Protein AF-A0A4Y2LTD0-F1 (afdb_monomer_lite)

Foldseek 3Di:
DCPVVVVVVVVVVVCVVCVVVVVVVVVVVVVVVVVVVVVVVVCVVVVVVVVVVVVVVVCCCVPCVVVVCVVPVPPVVVVVVVVVVVVVVVVVVVVVVVPQDPVNVVVVVPVPDDDDDDPDDPDQPAEDEAEQDDDPCNVVSVVVVVVVVVVCVVPPVSHHHPDYDYDDDDDDD

Organism: Araneus ventricosus (NCBI:txid182803)

Sequence (173 aa):
MSYTLTGRLVAVGWVVSKRPTLERENISLRAKLDLNTDMSETIKELLPTLEEIKNSNSQTLKEQLPSIIKDAACPEIKSSLEIVNREIVAEVKKNRVEARSFAQVALQGKDKRQGSPTILTPKDPEGVLLIKPKNDALKDFETNRKIFLDILQVNSPGVRLRGVVKIFGGGGG

Structure (mmCIF, N/CA/C/O backbone):
data_AF-A0A4Y2LTD0-F1
#
_entry.id   AF-A0A4Y2LTD0-F1
#
loop_
_atom_site.group_PDB
_atom_site.id
_atom_site.type_symbol
_atom_site.label_atom_id
_atom_site.label_alt_id
_atom_site.label_comp_id
_atom_site.label_asym_id
_atom_site.label_entity_id
_atom_site.label_seq_id
_atom_site.pdbx_PDB_ins_code
_atom_site.Cartn_x
_atom_site.Cartn_y
_atom_site.Cartn_z
_atom_site.occupancy
_atom_site.B_iso_or_equiv
_atom_site.auth_seq_id
_atom_site.auth_comp_id
_atom_site.auth_asym_id
_atom_site.auth_atom_id
_atom_site.pdbx_PDB_model_num
ATOM 1 N N . MET A 1 1 ? 33.321 10.005 -75.367 1.00 55.78 1 MET A N 1
ATOM 2 C CA . MET A 1 1 ? 33.053 9.009 -74.300 1.00 55.78 1 MET A CA 1
ATOM 3 C C . MET A 1 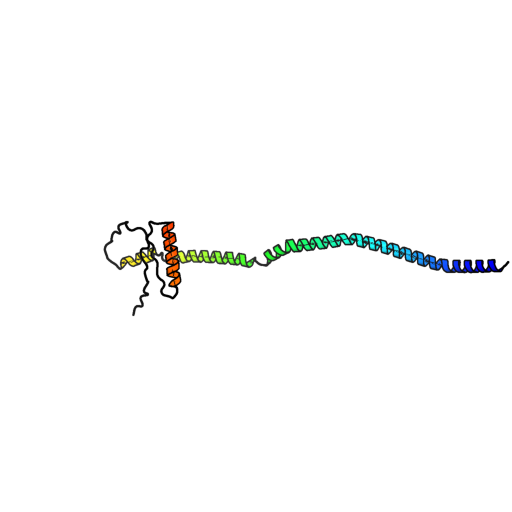1 ? 33.479 9.459 -72.887 1.00 55.78 1 MET A C 1
ATOM 5 O O . MET A 1 1 ? 33.362 8.664 -71.968 1.00 55.78 1 MET A O 1
ATOM 9 N N . SER A 1 2 ? 33.895 10.717 -72.657 1.00 58.66 2 SER A N 1
ATOM 10 C CA . SER A 1 2 ? 34.492 11.141 -71.369 1.00 58.66 2 SER A CA 1
ATOM 11 C C . SER A 1 2 ? 33.513 11.535 -70.252 1.00 58.66 2 SER A C 1
ATOM 13 O O . SER A 1 2 ? 33.878 11.475 -69.083 1.00 58.66 2 SER A O 1
ATOM 15 N N . TYR A 1 3 ? 32.269 11.910 -70.565 1.00 57.50 3 TYR A N 1
ATOM 16 C CA . TYR A 1 3 ? 31.336 12.473 -69.572 1.00 57.50 3 TYR A CA 1
ATOM 17 C C . TYR A 1 3 ? 30.887 11.477 -68.487 1.00 57.50 3 TYR A C 1
ATOM 19 O O . TYR A 1 3 ? 30.628 11.869 -67.350 1.00 57.50 3 TYR A O 1
ATOM 27 N N . THR A 1 4 ? 30.841 10.179 -68.798 1.00 67.81 4 THR A N 1
ATOM 28 C CA . THR A 1 4 ? 30.453 9.129 -67.841 1.00 67.81 4 THR A CA 1
ATOM 29 C C . THR A 1 4 ? 31.553 8.812 -66.828 1.00 67.81 4 THR A C 1
ATOM 31 O O . THR A 1 4 ? 31.252 8.423 -65.699 1.00 67.81 4 THR A O 1
ATOM 34 N N . LEU A 1 5 ? 32.822 9.008 -67.198 1.00 69.25 5 LEU A N 1
ATOM 35 C CA . LEU A 1 5 ? 33.962 8.780 -66.312 1.00 69.25 5 LEU A CA 1
ATOM 36 C C . LEU A 1 5 ? 34.074 9.899 -65.268 1.00 69.25 5 LEU A C 1
ATOM 38 O O . LEU A 1 5 ? 34.230 9.618 -64.081 1.00 69.25 5 LEU A O 1
ATOM 42 N N . THR A 1 6 ? 33.896 11.155 -65.690 1.00 76.94 6 THR A N 1
ATOM 43 C CA . THR A 1 6 ? 33.931 12.323 -64.798 1.00 76.94 6 THR A CA 1
ATOM 44 C C . THR A 1 6 ? 32.805 12.279 -63.766 1.00 76.94 6 THR A C 1
ATOM 46 O O . THR A 1 6 ? 33.055 12.476 -62.579 1.00 76.94 6 THR A O 1
ATOM 49 N N . GLY A 1 7 ? 31.578 11.936 -64.180 1.00 81.62 7 GLY A N 1
ATOM 50 C CA . GLY A 1 7 ? 30.447 11.804 -63.254 1.00 81.62 7 GLY A CA 1
ATOM 51 C C . GLY A 1 7 ? 30.654 10.711 -62.197 1.00 81.62 7 GLY A C 1
ATOM 52 O O . GLY A 1 7 ? 30.357 10.920 -61.021 1.00 81.62 7 GLY A O 1
ATOM 53 N N . ARG A 1 8 ? 31.236 9.566 -62.584 1.00 82.69 8 ARG A N 1
ATOM 54 C CA . ARG A 1 8 ? 31.578 8.484 -61.645 1.00 82.69 8 ARG A CA 1
ATOM 55 C C . ARG A 1 8 ? 32.655 8.905 -60.648 1.00 82.69 8 ARG A C 1
ATOM 57 O O . ARG A 1 8 ? 32.520 8.602 -59.467 1.00 82.69 8 ARG A O 1
ATOM 64 N N . LEU A 1 9 ? 33.683 9.629 -61.092 1.00 84.38 9 LEU A N 1
ATOM 65 C CA . LEU A 1 9 ? 34.747 10.112 -60.207 1.00 84.38 9 LEU A CA 1
ATOM 66 C C . LEU A 1 9 ? 34.215 11.095 -59.151 1.00 84.38 9 LEU A C 1
ATOM 68 O O . LEU A 1 9 ? 34.570 10.991 -57.979 1.00 84.38 9 LEU A O 1
ATOM 72 N N . VAL A 1 10 ? 33.321 12.007 -59.552 1.00 89.25 10 VAL A N 1
ATOM 73 C CA . VAL A 1 10 ? 32.684 12.978 -58.645 1.00 89.25 10 VAL A CA 1
ATOM 74 C C . VAL A 1 10 ? 31.806 12.274 -57.608 1.00 89.25 10 VAL A C 1
ATOM 76 O O . VAL A 1 10 ? 31.895 12.582 -56.420 1.00 89.25 10 VAL A O 1
ATOM 79 N N . ALA A 1 11 ? 31.008 11.285 -58.023 1.00 87.44 11 ALA A N 1
ATOM 80 C CA . ALA A 1 11 ? 30.187 10.499 -57.104 1.00 87.44 11 ALA A CA 1
ATOM 81 C C . ALA A 1 11 ? 31.040 9.711 -56.094 1.00 87.44 11 ALA A C 1
ATOM 83 O O . ALA A 1 11 ? 30.742 9.712 -54.900 1.00 87.44 11 ALA A O 1
ATOM 84 N N . VAL A 1 12 ? 32.135 9.088 -56.546 1.00 91.12 12 VAL A N 1
ATOM 85 C CA . VAL A 1 12 ? 33.074 8.379 -55.662 1.00 91.12 12 VAL A CA 1
ATOM 86 C C . VAL A 1 12 ? 33.724 9.345 -54.671 1.00 91.12 12 VAL A C 1
ATOM 88 O O . VAL A 1 12 ? 33.751 9.051 -53.479 1.00 91.12 12 VAL A O 1
ATOM 91 N N . GLY A 1 13 ? 34.180 10.517 -55.123 1.00 91.06 13 GLY A N 1
ATOM 92 C CA . GLY A 1 13 ? 34.751 11.542 -54.244 1.00 91.06 13 GLY A CA 1
ATOM 93 C C . GLY A 1 13 ? 33.766 12.026 -53.176 1.00 91.06 13 GLY A C 1
ATOM 94 O O . GLY A 1 13 ? 34.125 12.136 -52.003 1.00 91.06 13 GLY A O 1
ATOM 95 N N . TRP A 1 14 ? 32.500 12.234 -53.550 1.00 92.38 14 TRP A N 1
ATOM 96 C CA . TRP A 1 14 ? 31.445 12.626 -52.614 1.00 92.38 14 TRP A CA 1
ATOM 97 C C . TRP A 1 14 ? 31.164 11.543 -51.560 1.00 92.38 14 TRP A C 1
ATOM 99 O O . TRP A 1 14 ? 31.098 11.840 -50.365 1.00 92.38 14 TRP A O 1
ATOM 109 N N . VAL A 1 15 ? 31.084 10.274 -51.975 1.00 92.81 15 VAL A N 1
ATOM 110 C CA . VAL A 1 15 ? 30.899 9.132 -51.063 1.00 92.81 15 VAL A CA 1
ATOM 111 C C . VAL A 1 15 ? 32.084 8.982 -50.108 1.00 92.81 15 VAL A C 1
ATOM 113 O O . VAL A 1 15 ? 31.886 8.792 -48.909 1.00 92.81 15 VAL A O 1
ATOM 116 N N . VAL A 1 16 ? 33.316 9.096 -50.611 1.00 93.31 16 VAL A N 1
ATOM 117 C CA . VAL A 1 16 ? 34.532 9.001 -49.787 1.00 93.31 16 VAL A CA 1
ATOM 118 C C . VAL A 1 16 ? 34.594 10.139 -48.766 1.00 93.31 16 VAL A C 1
ATOM 120 O O . VAL A 1 16 ? 34.946 9.895 -47.616 1.00 93.31 16 VAL A O 1
ATOM 123 N N . SER A 1 17 ? 34.178 11.353 -49.140 1.00 94.06 17 SER A N 1
ATOM 124 C CA . SER A 1 17 ? 34.129 12.504 -48.230 1.00 94.06 17 SER A CA 1
ATOM 125 C C . SER A 1 17 ? 33.089 12.344 -47.110 1.00 94.06 17 SER A C 1
ATOM 127 O O . SER A 1 17 ? 33.349 12.742 -45.975 1.00 94.06 17 SER A O 1
ATOM 129 N N . LYS A 1 18 ? 31.927 11.738 -47.394 1.00 95.81 18 LYS A N 1
ATOM 130 C CA . LYS A 1 18 ? 30.834 11.550 -46.418 1.00 95.81 18 LYS A CA 1
ATOM 131 C C . LYS A 1 18 ? 30.972 10.304 -45.540 1.00 95.81 18 LYS A C 1
ATOM 133 O O . LYS A 1 18 ? 30.377 10.255 -44.463 1.00 95.81 18 LYS A O 1
ATOM 138 N N . ARG A 1 19 ? 31.739 9.296 -45.963 1.00 95.62 19 ARG A N 1
ATOM 139 C CA . ARG A 1 19 ? 31.891 8.029 -45.225 1.00 95.62 19 ARG A CA 1
ATOM 140 C C . ARG A 1 19 ? 32.324 8.218 -43.756 1.00 95.62 19 ARG A C 1
ATOM 142 O O . ARG A 1 19 ? 31.647 7.653 -42.904 1.00 95.62 19 ARG A O 1
ATOM 149 N N . PRO A 1 20 ? 33.339 9.037 -43.412 1.00 94.75 20 PRO A N 1
ATOM 150 C CA . PRO A 1 20 ? 33.807 9.154 -42.027 1.00 94.75 20 PRO A CA 1
ATOM 151 C C . PRO A 1 20 ? 32.787 9.808 -41.089 1.00 94.75 20 PRO A C 1
ATOM 153 O O . PRO A 1 20 ? 32.698 9.450 -39.916 1.00 94.75 20 PRO A O 1
ATOM 156 N N . THR A 1 21 ? 32.002 10.769 -41.592 1.00 96.19 21 THR A N 1
ATOM 157 C CA . THR A 1 21 ? 30.936 11.397 -40.797 1.00 96.19 21 THR A CA 1
ATOM 158 C C . THR A 1 21 ? 29.820 10.402 -40.506 1.00 96.19 21 THR A C 1
ATOM 160 O O . THR A 1 21 ? 29.396 10.291 -39.361 1.00 96.19 21 THR A O 1
ATOM 163 N N . LEU A 1 22 ? 29.420 9.615 -41.510 1.00 95.75 22 LEU A N 1
ATOM 164 C CA . LEU A 1 22 ? 28.402 8.577 -41.344 1.00 95.75 22 LEU A CA 1
ATOM 165 C C . LEU A 1 22 ? 28.873 7.454 -40.413 1.00 95.75 22 LEU A C 1
ATOM 167 O O . LEU A 1 22 ? 28.093 6.939 -39.621 1.00 95.75 22 LEU A O 1
ATOM 171 N N . GLU A 1 23 ? 30.151 7.088 -40.475 1.00 95.81 23 GLU A N 1
ATOM 172 C CA . GLU A 1 23 ? 30.741 6.064 -39.612 1.00 95.81 23 GLU A CA 1
ATOM 173 C C . GLU A 1 23 ? 30.781 6.518 -38.145 1.00 95.81 23 GLU A C 1
ATOM 175 O O . GLU A 1 23 ? 30.391 5.769 -37.249 1.00 95.81 23 GLU A O 1
ATOM 180 N N . ARG A 1 24 ? 31.134 7.787 -37.896 1.00 96.75 24 ARG A N 1
ATOM 181 C CA . ARG A 1 24 ? 31.076 8.390 -36.556 1.00 96.75 24 ARG A CA 1
ATOM 182 C C . ARG A 1 24 ? 29.649 8.444 -36.009 1.00 96.75 24 ARG A C 1
ATOM 184 O O . ARG A 1 24 ? 29.428 8.107 -34.846 1.00 96.75 24 ARG A O 1
ATOM 191 N N . GLU A 1 25 ? 28.686 8.858 -36.830 1.00 96.94 25 GLU A N 1
ATOM 192 C CA . GLU A 1 25 ? 27.269 8.858 -36.453 1.00 96.94 25 GLU A CA 1
ATOM 193 C C . GLU A 1 25 ? 26.773 7.439 -36.158 1.00 96.94 25 GLU A C 1
ATOM 195 O O . GLU A 1 25 ? 26.088 7.231 -35.160 1.00 96.94 25 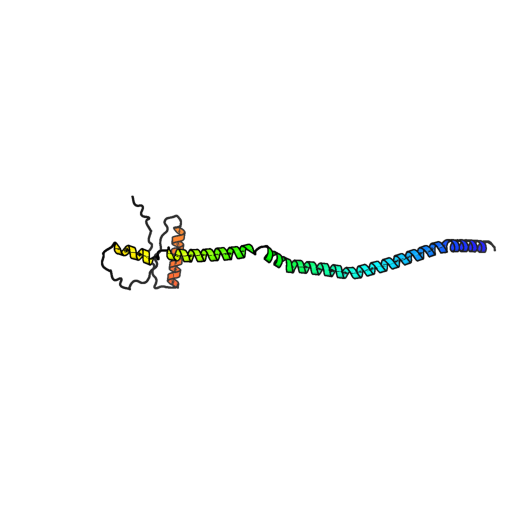GLU A O 1
ATOM 200 N N . ASN A 1 26 ? 27.179 6.442 -36.952 1.00 97.44 26 ASN A N 1
ATOM 201 C CA . ASN A 1 26 ? 26.813 5.046 -36.724 1.00 97.44 26 ASN A CA 1
ATOM 202 C C . ASN A 1 26 ? 27.333 4.528 -35.375 1.00 97.44 26 ASN A C 1
ATOM 204 O O . ASN A 1 26 ? 26.570 3.924 -34.625 1.00 97.44 26 ASN A O 1
ATOM 208 N N . ILE A 1 27 ? 28.595 4.811 -35.036 1.00 97.81 27 ILE A N 1
ATOM 209 C CA . ILE A 1 27 ? 29.181 4.451 -33.735 1.00 97.81 27 ILE A CA 1
ATOM 210 C C . ILE A 1 27 ? 28.409 5.123 -32.592 1.00 97.81 27 ILE A C 1
ATOM 212 O O . ILE A 1 27 ? 28.053 4.465 -31.617 1.00 97.81 27 ILE A O 1
ATOM 216 N N . SER A 1 28 ? 28.094 6.416 -32.725 1.00 97.88 28 SER A N 1
ATOM 217 C CA . SER A 1 28 ? 27.317 7.143 -31.714 1.00 97.88 28 SER A CA 1
ATOM 218 C C . SER A 1 28 ? 25.915 6.558 -31.529 1.00 97.88 28 SER A C 1
ATOM 220 O O . SER A 1 28 ? 25.447 6.428 -30.399 1.00 97.88 28 SER A O 1
ATOM 222 N N . LEU A 1 29 ? 25.248 6.181 -32.622 1.00 98.31 29 LEU A N 1
ATOM 223 C CA . LEU A 1 29 ? 23.922 5.570 -32.575 1.00 98.31 29 LEU A CA 1
ATOM 224 C C . LEU A 1 29 ? 23.948 4.187 -31.925 1.00 98.31 29 LEU A C 1
ATOM 226 O O . LEU A 1 29 ? 23.053 3.891 -31.140 1.00 98.31 29 LEU A O 1
ATOM 230 N N . ARG A 1 30 ? 24.975 3.371 -32.189 1.00 97.81 30 ARG A N 1
ATOM 231 C CA . ARG A 1 30 ? 25.149 2.071 -31.521 1.00 97.81 30 ARG A CA 1
ATOM 232 C C . ARG A 1 30 ? 25.321 2.234 -30.015 1.00 97.81 30 ARG A C 1
ATOM 234 O O . ARG A 1 30 ? 24.564 1.636 -29.269 1.00 97.81 30 ARG A O 1
ATOM 241 N N . ALA A 1 31 ? 26.194 3.143 -29.580 1.00 98.12 31 ALA A N 1
ATOM 242 C CA . ALA A 1 31 ? 26.384 3.413 -28.153 1.00 98.12 31 ALA A CA 1
ATOM 243 C C . ALA A 1 31 ? 25.087 3.880 -27.460 1.00 98.12 31 ALA A C 1
ATOM 245 O O . ALA A 1 31 ? 24.808 3.503 -26.326 1.00 98.12 31 ALA A O 1
ATOM 246 N N . LYS A 1 32 ? 24.258 4.682 -28.145 1.00 97.62 32 LYS A N 1
ATOM 247 C CA . LYS A 1 32 ? 22.934 5.073 -27.630 1.00 97.62 32 LYS A CA 1
ATOM 248 C C . LYS A 1 32 ? 21.957 3.898 -27.552 1.00 97.62 32 LYS A C 1
ATOM 250 O O . LYS A 1 32 ? 21.110 3.884 -26.664 1.00 97.62 32 LYS A O 1
ATOM 255 N N . LEU A 1 33 ? 22.039 2.957 -28.491 1.00 98.12 33 LEU A N 1
ATOM 256 C CA . LEU A 1 33 ? 21.199 1.763 -28.514 1.00 98.12 33 LEU A CA 1
ATOM 257 C C . LEU A 1 33 ? 21.569 0.802 -27.377 1.00 98.12 33 LEU A C 1
ATOM 259 O O . LEU A 1 33 ? 20.672 0.289 -26.710 1.00 98.12 33 LEU A O 1
ATOM 263 N N . ASP A 1 34 ? 22.866 0.632 -27.119 1.00 97.69 34 ASP A N 1
ATOM 264 C CA . ASP A 1 34 ? 23.380 -0.171 -26.005 1.00 97.69 34 ASP A CA 1
ATOM 265 C C . ASP A 1 34 ? 22.891 0.409 -24.668 1.00 97.69 34 ASP A C 1
ATOM 267 O O . ASP A 1 34 ? 22.219 -0.283 -23.911 1.00 97.69 34 ASP A O 1
ATOM 271 N N . LEU A 1 35 ? 23.050 1.723 -24.450 1.00 97.50 35 LEU A N 1
ATOM 272 C CA . LEU A 1 35 ? 22.522 2.392 -23.251 1.00 97.50 35 LEU A CA 1
ATOM 273 C C . LEU A 1 35 ? 21.004 2.233 -23.079 1.00 97.50 35 LEU A C 1
ATOM 275 O O . LEU A 1 35 ? 20.518 2.087 -21.962 1.00 97.50 35 LEU A O 1
ATOM 279 N N . ASN A 1 36 ? 20.230 2.281 -24.166 1.00 97.75 36 ASN A N 1
ATOM 280 C CA . ASN A 1 36 ? 18.780 2.077 -24.096 1.00 97.75 36 ASN A CA 1
ATOM 281 C C . ASN A 1 36 ? 18.432 0.627 -23.713 1.00 97.75 36 ASN A C 1
ATOM 283 O O . ASN A 1 36 ? 17.476 0.381 -22.975 1.00 97.75 36 ASN A O 1
ATOM 287 N N . THR A 1 37 ? 19.234 -0.328 -24.181 1.00 97.62 37 THR A N 1
ATOM 288 C CA . THR A 1 37 ? 19.110 -1.736 -23.798 1.00 97.62 37 THR A CA 1
ATOM 289 C C . THR A 1 37 ? 19.387 -1.897 -22.304 1.00 97.62 37 THR A C 1
ATOM 291 O O . THR A 1 37 ? 18.514 -2.397 -21.598 1.00 97.62 37 THR A O 1
ATOM 294 N N . ASP A 1 38 ? 20.492 -1.340 -21.802 1.00 97.56 38 ASP A N 1
ATOM 295 C CA . ASP A 1 38 ? 20.847 -1.362 -20.375 1.00 97.56 38 ASP A CA 1
ATOM 296 C C . ASP A 1 38 ? 19.769 -0.694 -19.500 1.00 97.56 38 ASP A C 1
ATOM 298 O O . ASP A 1 38 ? 19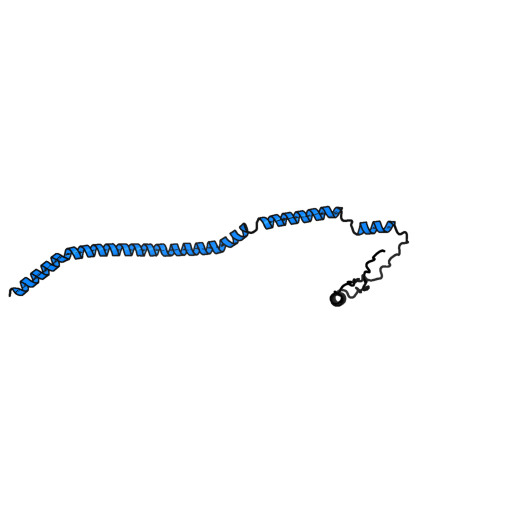.369 -1.211 -18.453 1.00 97.56 38 ASP A O 1
ATOM 302 N N . MET A 1 39 ? 19.235 0.453 -19.940 1.00 97.38 39 MET A N 1
ATOM 303 C CA . MET A 1 39 ? 18.127 1.130 -19.257 1.00 97.38 39 MET A CA 1
ATOM 304 C C . MET A 1 39 ? 16.867 0.263 -19.228 1.00 97.38 39 MET A C 1
ATOM 306 O O . MET A 1 39 ? 16.183 0.197 -18.208 1.00 97.38 39 MET A O 1
ATOM 310 N N . SER A 1 40 ? 16.550 -0.403 -20.338 1.00 98.00 40 SER A N 1
ATOM 311 C CA . SER A 1 40 ? 15.395 -1.296 -20.431 1.00 98.00 40 SER A CA 1
ATOM 312 C C . SER A 1 40 ? 15.547 -2.517 -19.522 1.00 98.00 40 SER A C 1
ATOM 314 O O . SER A 1 40 ? 14.564 -2.953 -18.925 1.00 98.00 40 SER A O 1
ATOM 316 N N . GLU A 1 41 ? 16.757 -3.058 -19.387 1.00 97.69 41 GLU A N 1
ATOM 317 C CA . GLU A 1 41 ? 17.070 -4.137 -18.444 1.00 97.69 41 GLU A CA 1
ATOM 318 C C . GLU A 1 41 ? 16.937 -3.666 -16.995 1.00 97.69 41 GLU A C 1
ATOM 320 O O . GLU A 1 41 ? 16.201 -4.277 -16.222 1.00 97.69 41 GLU A O 1
ATOM 325 N N . THR A 1 42 ? 17.508 -2.507 -16.662 1.00 97.06 42 THR A N 1
ATOM 326 C CA . THR A 1 42 ? 17.381 -1.899 -15.327 1.00 97.06 42 THR A CA 1
ATOM 327 C C . THR A 1 42 ? 15.910 -1.687 -14.948 1.00 97.06 42 THR A C 1
ATOM 329 O O . THR A 1 42 ? 15.492 -1.990 -13.833 1.00 97.06 42 THR A O 1
ATOM 332 N N . ILE A 1 43 ? 15.078 -1.205 -15.879 1.00 96.81 43 ILE A N 1
ATOM 333 C CA . ILE A 1 43 ? 13.636 -1.033 -15.642 1.00 96.81 43 ILE A CA 1
ATOM 334 C C . ILE A 1 43 ? 12.953 -2.381 -15.380 1.00 96.81 43 ILE A C 1
ATOM 336 O O . ILE A 1 43 ? 12.113 -2.472 -14.483 1.00 96.81 43 ILE A O 1
ATOM 340 N N . LYS A 1 44 ? 13.304 -3.431 -16.132 1.00 96.06 44 LYS A N 1
ATOM 341 C CA . LYS A 1 44 ? 12.758 -4.779 -15.913 1.00 96.06 44 LYS A CA 1
ATOM 342 C C . LYS A 1 44 ? 13.122 -5.331 -14.537 1.00 96.06 44 LYS A C 1
ATOM 344 O O . LYS A 1 44 ? 12.297 -6.023 -13.952 1.00 96.06 44 LYS A O 1
ATOM 349 N N . GLU A 1 45 ? 14.302 -5.011 -14.016 1.00 95.50 45 GLU A N 1
ATOM 350 C CA . GLU A 1 45 ? 14.728 -5.417 -12.671 1.00 95.50 45 GLU A CA 1
ATOM 351 C C . GLU A 1 45 ? 14.058 -4.598 -11.556 1.00 95.50 45 GLU A C 1
ATOM 353 O O . GLU A 1 45 ? 13.719 -5.137 -10.502 1.00 95.50 45 GLU A O 1
ATOM 358 N N . LEU A 1 46 ? 13.819 -3.302 -11.779 1.00 96.81 46 LEU A N 1
ATOM 359 C CA . LEU A 1 46 ? 13.196 -2.420 -10.785 1.00 96.81 46 LEU A CA 1
ATOM 360 C C . LEU A 1 46 ? 11.673 -2.588 -10.677 1.00 96.81 46 LEU A C 1
ATOM 362 O O . LEU A 1 46 ? 11.095 -2.302 -9.630 1.00 96.81 46 LEU A O 1
ATOM 366 N N . LEU A 1 47 ? 10.999 -3.044 -11.734 1.00 96.19 47 LEU A N 1
ATOM 367 C CA . LEU A 1 47 ? 9.543 -3.227 -11.716 1.00 96.19 47 LEU A CA 1
ATOM 368 C C . LEU A 1 47 ? 9.071 -4.216 -10.626 1.00 96.19 47 LEU A C 1
ATOM 370 O O . LEU A 1 47 ? 8.200 -3.837 -9.839 1.00 96.19 47 LEU A O 1
ATOM 374 N N . PRO A 1 48 ? 9.648 -5.430 -10.506 1.00 95.38 48 PRO A N 1
ATOM 375 C CA . PRO A 1 48 ? 9.296 -6.367 -9.441 1.00 95.38 48 PRO A CA 1
ATOM 376 C C . PRO A 1 48 ? 9.538 -5.811 -8.035 1.00 95.38 48 PRO A C 1
ATOM 378 O O . PRO A 1 48 ? 8.700 -5.997 -7.156 1.00 95.38 48 PRO A O 1
ATOM 381 N N . THR A 1 49 ? 10.648 -5.095 -7.816 1.00 95.12 49 THR A N 1
ATOM 382 C CA . THR A 1 49 ? 10.985 -4.554 -6.487 1.00 95.12 49 THR A CA 1
ATOM 383 C C . THR A 1 49 ? 10.009 -3.459 -6.061 1.00 95.12 49 THR A C 1
ATOM 385 O O . THR A 1 49 ? 9.606 -3.399 -4.899 1.00 95.12 49 THR A O 1
ATOM 388 N N . LEU A 1 50 ? 9.548 -2.629 -7.002 1.00 94.62 50 LEU A N 1
ATOM 389 C CA . LEU A 1 50 ? 8.503 -1.640 -6.744 1.00 94.62 50 LEU A CA 1
ATOM 390 C C . LEU A 1 50 ? 7.178 -2.303 -6.340 1.00 94.62 50 LEU A C 1
ATOM 392 O O . LEU A 1 50 ? 6.492 -1.826 -5.431 1.00 94.62 50 LEU A O 1
ATOM 396 N N . GLU A 1 51 ? 6.814 -3.397 -7.007 1.00 93.31 51 GLU A N 1
ATOM 397 C CA . GLU A 1 51 ? 5.592 -4.144 -6.713 1.00 93.31 51 GLU A CA 1
ATOM 398 C C . GLU A 1 51 ? 5.667 -4.856 -5.356 1.00 93.31 51 GLU A C 1
ATOM 400 O O . GLU A 1 51 ? 4.712 -4.805 -4.577 1.00 93.31 51 GLU A O 1
ATOM 405 N N . GLU A 1 52 ? 6.826 -5.418 -5.014 1.00 94.06 52 GLU A N 1
ATOM 406 C CA . GLU A 1 52 ? 7.095 -6.002 -3.702 1.00 94.06 52 GLU A CA 1
ATOM 407 C C . GLU A 1 52 ? 6.987 -4.962 -2.577 1.00 94.06 52 GLU A C 1
ATOM 409 O O . GLU A 1 52 ? 6.257 -5.180 -1.608 1.00 94.06 52 GLU A O 1
ATOM 414 N N . ILE A 1 53 ? 7.624 -3.792 -2.722 1.00 93.06 53 ILE A N 1
ATOM 415 C CA . ILE A 1 53 ? 7.545 -2.701 -1.735 1.00 93.06 53 ILE A CA 1
ATOM 416 C C . ILE A 1 53 ? 6.098 -2.231 -1.560 1.00 93.06 53 ILE A C 1
ATOM 418 O O . ILE A 1 53 ? 5.630 -2.044 -0.434 1.00 93.06 53 ILE A O 1
ATOM 422 N N . LYS A 1 54 ? 5.364 -2.050 -2.663 1.00 92.44 54 LYS A N 1
ATOM 423 C CA . LYS A 1 54 ? 3.951 -1.652 -2.630 1.00 92.44 54 LYS A CA 1
ATOM 424 C C . LYS A 1 54 ? 3.107 -2.669 -1.860 1.00 92.44 54 LYS A C 1
ATOM 426 O O . LYS A 1 54 ? 2.318 -2.275 -0.998 1.00 92.44 54 LYS A O 1
ATOM 431 N N . ASN A 1 55 ? 3.278 -3.956 -2.153 1.00 90.94 55 ASN A N 1
ATOM 432 C CA . ASN A 1 55 ? 2.520 -5.027 -1.514 1.00 90.94 55 ASN A CA 1
ATOM 433 C C . ASN A 1 55 ? 2.876 -5.141 -0.027 1.00 90.94 55 ASN A C 1
ATOM 435 O O . ASN A 1 55 ? 1.971 -5.102 0.807 1.00 90.94 55 ASN A O 1
ATOM 439 N N . SER A 1 56 ? 4.169 -5.146 0.305 1.00 89.06 56 SER A N 1
ATOM 440 C CA . SER A 1 56 ? 4.678 -5.179 1.681 1.00 89.06 56 SER A CA 1
ATOM 441 C C . SER A 1 56 ? 4.167 -4.005 2.521 1.00 89.06 56 SER A C 1
ATOM 443 O O . SER A 1 56 ? 3.636 -4.208 3.616 1.00 89.06 56 SER A O 1
ATOM 445 N N . ASN A 1 57 ? 4.208 -2.778 1.990 1.00 87.44 57 ASN A N 1
ATOM 446 C CA . ASN A 1 57 ? 3.672 -1.602 2.678 1.00 87.44 57 ASN A CA 1
ATOM 447 C C . ASN A 1 57 ? 2.158 -1.704 2.880 1.00 87.44 57 ASN A C 1
ATOM 449 O O . ASN A 1 57 ? 1.660 -1.419 3.968 1.00 87.44 57 ASN A O 1
ATOM 453 N N . SER A 1 58 ? 1.411 -2.126 1.855 1.00 86.81 58 SER A N 1
ATOM 454 C CA . SER A 1 58 ? -0.046 -2.263 1.957 1.00 86.81 58 SER A CA 1
ATOM 455 C C . SER A 1 58 ? -0.462 -3.320 2.985 1.00 86.81 58 SER A C 1
ATOM 457 O O . SER A 1 58 ? -1.437 -3.119 3.712 1.00 86.81 58 SER A O 1
ATOM 459 N N . GLN A 1 59 ? 0.299 -4.412 3.078 1.00 85.38 59 GLN A N 1
ATOM 460 C CA . GLN A 1 59 ? 0.078 -5.490 4.028 1.00 85.38 59 GLN A CA 1
ATOM 461 C C . GLN A 1 59 ? 0.450 -5.052 5.445 1.00 85.38 59 GLN A C 1
ATOM 463 O O . GLN A 1 59 ? -0.381 -5.133 6.343 1.00 85.38 59 GLN A O 1
ATOM 468 N N . THR A 1 60 ? 1.642 -4.481 5.628 1.00 84.06 60 THR A N 1
ATOM 469 C CA . THR A 1 60 ? 2.115 -3.979 6.925 1.00 84.06 60 THR A CA 1
ATOM 470 C C . THR A 1 60 ? 1.173 -2.915 7.483 1.00 84.06 60 THR A C 1
ATOM 472 O O . THR A 1 60 ? 0.785 -2.981 8.646 1.00 84.06 60 THR A O 1
ATOM 475 N N . LEU A 1 61 ? 0.724 -1.965 6.656 1.00 83.12 61 LEU A N 1
ATOM 476 C CA . LEU A 1 61 ? -0.237 -0.945 7.081 1.00 83.12 61 LEU A CA 1
ATOM 477 C C . LEU A 1 61 ? -1.613 -1.538 7.407 1.00 83.12 61 LEU A C 1
ATOM 479 O O . LEU A 1 61 ? -2.255 -1.080 8.344 1.00 83.12 61 LEU A O 1
ATOM 483 N N . LYS A 1 62 ? -2.090 -2.554 6.679 1.00 85.00 62 LYS A N 1
ATOM 484 C CA . LYS A 1 62 ? -3.368 -3.206 7.009 1.00 85.00 62 LYS A CA 1
ATOM 485 C C . LYS A 1 62 ? -3.298 -4.037 8.285 1.00 85.00 62 LYS A C 1
ATOM 487 O O . LYS A 1 62 ? -4.258 -4.042 9.049 1.00 85.00 62 LYS A O 1
ATOM 492 N N . GLU A 1 63 ? -2.203 -4.755 8.494 1.00 85.69 63 GLU A N 1
ATOM 493 C CA . GLU A 1 63 ? -2.077 -5.725 9.580 1.00 85.69 63 GLU A CA 1
ATOM 494 C C . GLU A 1 63 ? -1.581 -5.081 10.878 1.00 85.69 63 GLU A C 1
ATOM 496 O O . GLU A 1 63 ? -2.124 -5.354 11.948 1.00 85.69 63 GLU A O 1
ATOM 501 N N . GLN A 1 64 ? -0.584 -4.195 10.806 1.00 85.50 64 GLN A N 1
ATOM 502 C CA . GLN A 1 64 ? 0.053 -3.640 12.003 1.00 85.50 64 GLN A CA 1
ATOM 503 C C . GLN A 1 64 ? -0.630 -2.384 12.534 1.00 85.50 64 GLN A C 1
ATOM 505 O O . GLN A 1 64 ? -0.664 -2.177 13.746 1.00 85.50 64 GLN A O 1
ATOM 510 N N . LEU A 1 65 ? -1.215 -1.555 11.668 1.00 85.12 65 LEU A N 1
ATOM 511 C CA . LEU A 1 65 ? -1.832 -0.296 12.090 1.00 85.12 65 LEU A CA 1
ATOM 512 C C . LEU A 1 65 ? -2.990 -0.500 13.093 1.00 85.12 65 LEU A C 1
ATOM 514 O O . LEU A 1 65 ? -3.023 0.229 14.084 1.00 85.12 65 LEU A O 1
ATOM 518 N N . PRO A 1 66 ? -3.873 -1.515 12.953 1.00 86.12 66 PRO A N 1
ATOM 519 C CA . PRO A 1 66 ? -4.865 -1.832 13.983 1.00 86.12 66 PRO A CA 1
ATOM 520 C C . PRO A 1 66 ? -4.247 -2.222 15.333 1.00 86.12 66 PRO A C 1
ATOM 522 O O . PRO A 1 66 ? -4.776 -1.836 16.375 1.00 86.12 66 PRO A O 1
ATOM 525 N N . SER A 1 67 ? -3.129 -2.959 15.329 1.00 82.62 67 SER A N 1
ATOM 526 C CA . SER A 1 67 ? -2.408 -3.323 16.558 1.00 82.62 67 SER A CA 1
ATOM 527 C C . SER A 1 67 ? -1.814 -2.090 17.228 1.00 82.62 67 SER A C 1
ATOM 529 O O . SER A 1 67 ? -2.032 -1.879 18.413 1.00 82.62 67 SER A O 1
ATOM 531 N N . ILE A 1 68 ? -1.143 -1.228 16.459 1.00 82.69 68 ILE A N 1
ATOM 532 C CA . ILE A 1 68 ? -0.547 0.013 16.968 1.00 82.69 68 ILE A CA 1
ATOM 533 C C . ILE A 1 68 ? -1.626 0.931 17.549 1.00 82.69 68 ILE A C 1
ATOM 535 O O . ILE A 1 68 ? -1.442 1.477 18.632 1.00 82.69 68 ILE A O 1
ATOM 539 N N . ILE A 1 69 ? -2.773 1.077 16.874 1.00 80.38 69 ILE A N 1
ATOM 540 C CA . ILE A 1 69 ? -3.907 1.851 17.401 1.00 80.38 69 ILE A CA 1
ATOM 541 C C . ILE A 1 69 ? -4.403 1.244 18.715 1.00 80.38 69 ILE A C 1
ATOM 543 O O . ILE A 1 69 ? -4.642 1.979 19.668 1.00 80.38 69 ILE A O 1
ATOM 547 N N . LYS A 1 70 ? -4.546 -0.083 18.792 1.00 79.00 70 LYS A N 1
ATOM 548 C CA . LYS A 1 70 ? -4.971 -0.770 20.017 1.00 79.00 70 LYS A CA 1
ATOM 549 C C . LYS A 1 70 ? -3.996 -0.533 21.174 1.00 79.00 70 LYS A C 1
ATOM 551 O O . LYS A 1 70 ? -4.443 -0.280 22.292 1.00 79.00 70 LYS A O 1
ATOM 556 N N . ASP A 1 71 ? -2.697 -0.586 20.898 1.00 79.12 71 ASP A N 1
ATOM 557 C CA . ASP A 1 71 ? -1.645 -0.408 21.899 1.00 79.12 71 ASP A CA 1
ATOM 558 C C . ASP A 1 71 ? -1.506 1.061 22.332 1.00 79.12 71 ASP A C 1
ATOM 560 O O . ASP A 1 71 ? -1.283 1.338 23.509 1.00 79.12 71 ASP A O 1
ATOM 564 N N . ALA A 1 72 ? -1.702 2.010 21.412 1.00 76.62 72 ALA A N 1
ATOM 565 C CA . ALA A 1 72 ? -1.589 3.442 21.685 1.00 76.62 72 ALA A CA 1
ATOM 566 C C . ALA A 1 72 ? -2.854 4.054 22.312 1.00 76.62 72 ALA A C 1
ATOM 568 O O . ALA A 1 72 ? -2.752 4.982 23.109 1.00 76.62 72 ALA A O 1
ATOM 569 N N . ALA A 1 73 ? -4.052 3.572 21.965 1.00 70.38 73 ALA A N 1
ATOM 570 C CA . ALA A 1 73 ? -5.296 4.264 22.306 1.00 70.38 73 ALA A CA 1
ATOM 571 C C . ALA A 1 73 ? -5.867 3.934 23.696 1.00 70.38 73 ALA A C 1
ATOM 573 O O . ALA A 1 73 ? -6.794 4.618 24.127 1.00 70.38 73 ALA A O 1
ATOM 574 N N . CYS A 1 74 ? -5.403 2.890 24.394 1.00 67.25 74 CYS A N 1
ATOM 575 C CA . CYS A 1 74 ? -6.114 2.390 25.584 1.00 67.25 74 CYS A CA 1
ATOM 576 C C . CYS A 1 74 ? -5.297 1.805 26.767 1.00 67.25 74 CYS A C 1
ATOM 578 O O . CYS A 1 74 ? -5.915 1.122 27.593 1.00 67.25 74 CYS A O 1
ATOM 580 N N . PRO A 1 75 ? -3.981 2.036 26.958 1.00 66.75 75 PRO A N 1
ATOM 581 C CA . PRO A 1 75 ? -3.300 1.479 28.133 1.00 66.75 75 PRO A CA 1
ATOM 582 C C . PRO A 1 75 ? -3.820 2.088 29.451 1.00 66.75 75 PRO A C 1
ATOM 584 O O . PRO A 1 75 ? -4.035 1.375 30.433 1.00 66.75 75 PRO A O 1
ATOM 587 N N . GLU A 1 76 ? -4.109 3.390 29.455 1.00 70.75 76 GLU A N 1
ATOM 588 C CA . GLU A 1 76 ? -4.516 4.156 30.643 1.00 70.75 76 GLU A CA 1
ATOM 589 C C . GLU A 1 76 ? -5.967 3.904 31.064 1.00 70.75 76 GLU A C 1
ATOM 591 O O . GLU A 1 76 ? -6.281 3.904 32.253 1.00 70.75 76 GLU A O 1
ATOM 596 N N . ILE A 1 77 ? -6.864 3.639 30.109 1.00 79.00 77 ILE A N 1
ATOM 597 C CA . ILE A 1 77 ? -8.278 3.355 30.402 1.00 79.00 77 ILE A CA 1
ATOM 598 C C . ILE A 1 77 ? -8.397 2.019 31.137 1.00 79.00 77 ILE A C 1
ATOM 600 O O . ILE A 1 77 ? -9.143 1.910 32.111 1.00 79.00 77 ILE A O 1
ATOM 604 N N . LYS A 1 78 ? -7.629 1.007 30.709 1.00 80.19 78 LYS A N 1
ATOM 605 C CA . LYS A 1 78 ? -7.630 -0.308 31.354 1.00 80.19 78 LYS A CA 1
ATOM 606 C C . LYS A 1 78 ? -7.107 -0.223 32.789 1.00 80.19 78 LYS A C 1
ATOM 608 O O . LYS A 1 78 ? -7.764 -0.727 33.698 1.00 80.19 78 LYS A O 1
ATOM 613 N N . SER A 1 79 ? -5.965 0.435 33.002 1.00 84.38 79 SER A N 1
ATOM 614 C CA . SER A 1 79 ? -5.404 0.595 34.349 1.00 84.38 79 SER A CA 1
ATOM 615 C C . SER A 1 79 ? -6.320 1.428 35.253 1.00 84.38 79 SER A C 1
ATOM 617 O O . SER A 1 79 ? -6.573 1.035 36.391 1.00 84.38 79 SER A O 1
ATOM 619 N N . SER A 1 80 ? -6.901 2.513 34.733 1.00 86.69 80 SER A N 1
ATOM 620 C CA . SER A 1 80 ? -7.864 3.348 35.461 1.00 86.69 80 SER A CA 1
ATOM 621 C C . SER A 1 80 ? -9.106 2.557 35.871 1.00 86.69 80 SER A C 1
ATOM 623 O O . SER A 1 80 ? -9.549 2.660 37.013 1.00 86.69 80 SER A O 1
ATOM 625 N N . LEU A 1 81 ? -9.638 1.701 34.992 1.00 86.44 81 LEU A N 1
ATOM 626 C CA . LEU A 1 81 ? -10.787 0.849 35.306 1.00 86.44 81 LEU A CA 1
ATOM 627 C C . LEU A 1 81 ? -10.465 -0.169 36.412 1.00 86.44 81 LEU A C 1
ATOM 629 O O . LEU A 1 81 ? -11.278 -0.385 37.310 1.00 86.44 81 LEU A O 1
ATOM 633 N N . GLU A 1 82 ? -9.277 -0.779 36.384 1.00 88.56 82 GLU A N 1
ATOM 634 C CA . GLU A 1 82 ? -8.824 -1.710 37.427 1.00 88.56 82 GLU A CA 1
ATOM 635 C C . GLU A 1 82 ? -8.608 -1.023 38.787 1.00 88.56 82 GLU A C 1
ATOM 637 O O . GLU A 1 82 ? -8.814 -1.647 39.834 1.00 88.56 82 GLU A O 1
ATOM 642 N N . ILE A 1 83 ? -8.188 0.247 38.789 1.00 92.31 83 ILE A N 1
ATOM 643 C CA . ILE A 1 83 ? -8.063 1.069 40.002 1.00 92.31 83 ILE A CA 1
ATOM 644 C C . ILE A 1 83 ? -9.453 1.389 40.559 1.00 92.31 83 ILE A C 1
ATOM 646 O O . ILE A 1 83 ? -9.731 1.046 41.708 1.00 92.31 83 ILE A O 1
ATOM 650 N N . VAL A 1 84 ? -10.347 1.943 39.734 1.00 92.00 84 VAL A N 1
ATOM 651 C CA . VAL A 1 84 ? -11.720 2.296 40.135 1.00 92.00 84 VAL A CA 1
ATOM 652 C C . VAL A 1 84 ? -12.472 1.071 40.657 1.00 92.00 84 VAL A C 1
ATOM 654 O O . VAL A 1 84 ? -13.128 1.135 41.694 1.00 92.00 84 VAL A O 1
ATOM 657 N N . ASN A 1 85 ? -12.342 -0.082 39.996 1.00 93.25 85 ASN A N 1
ATOM 658 C CA . ASN A 1 85 ? -12.994 -1.311 40.443 1.00 93.25 85 ASN A CA 1
ATOM 659 C C . ASN A 1 85 ? -12.479 -1.772 41.821 1.00 93.25 85 ASN A C 1
ATOM 661 O O . ASN A 1 85 ? -13.264 -2.176 42.680 1.00 93.25 85 ASN A O 1
ATOM 665 N N . ARG A 1 86 ? -11.166 -1.670 42.077 1.00 93.25 86 ARG A N 1
ATOM 666 C CA . ARG A 1 86 ? -10.593 -1.964 43.403 1.00 93.25 86 ARG A CA 1
ATOM 667 C C . ARG A 1 86 ? -11.099 -1.006 44.475 1.00 93.25 86 ARG A C 1
ATOM 669 O O . ARG A 1 86 ? -11.405 -1.459 45.576 1.00 93.25 86 ARG A O 1
ATOM 676 N N . GLU A 1 87 ? -11.197 0.277 44.155 1.00 91.94 87 GLU A N 1
ATOM 677 C CA . GLU A 1 87 ? -11.671 1.311 45.073 1.00 91.94 87 GLU A CA 1
ATOM 678 C C . GLU A 1 87 ? -13.144 1.102 45.446 1.00 91.94 87 GLU A C 1
ATOM 680 O O . GLU A 1 87 ? -13.471 1.063 46.629 1.00 91.94 87 GLU A O 1
ATOM 685 N N . ILE A 1 88 ? -14.011 0.813 44.468 1.00 92.75 88 ILE A N 1
ATOM 686 C CA . ILE A 1 88 ? -15.417 0.447 44.712 1.00 92.75 88 ILE A CA 1
ATOM 687 C C . ILE A 1 88 ? -15.506 -0.769 45.640 1.00 92.75 88 ILE A C 1
ATOM 689 O O . ILE A 1 88 ? -16.260 -0.761 46.613 1.00 92.75 88 ILE A O 1
ATOM 693 N N . VAL A 1 89 ? -14.730 -1.823 45.373 1.00 91.50 89 VAL A N 1
ATOM 694 C CA . VAL A 1 89 ? -14.730 -3.031 46.212 1.00 91.50 89 VAL A CA 1
ATOM 695 C C . VAL A 1 89 ? -14.246 -2.728 47.633 1.00 91.50 89 VAL A C 1
ATOM 697 O O . VAL A 1 89 ? -14.793 -3.280 48.592 1.00 91.50 89 VAL A O 1
ATOM 700 N N . ALA A 1 90 ? -13.233 -1.875 47.791 1.00 89.75 90 ALA A N 1
ATOM 701 C CA . ALA A 1 90 ? -12.731 -1.460 49.097 1.00 89.75 90 ALA A CA 1
ATOM 702 C C . ALA A 1 90 ? -13.779 -0.644 49.868 1.00 89.75 90 ALA A C 1
ATOM 704 O O . ALA A 1 90 ? -14.050 -0.948 51.032 1.00 89.75 90 ALA A O 1
ATOM 705 N N . GLU A 1 91 ? -14.433 0.309 49.207 1.00 86.19 91 GLU A N 1
ATOM 706 C CA . GLU A 1 91 ? -15.456 1.160 49.814 1.00 86.19 91 GLU A CA 1
ATOM 707 C C . GLU A 1 91 ? -16.708 0.353 50.193 1.00 86.19 91 GLU A C 1
ATOM 709 O O . GLU A 1 91 ? -17.244 0.508 51.287 1.00 86.19 91 GLU A O 1
ATOM 714 N N . VAL A 1 92 ? -17.127 -0.614 49.366 1.00 84.06 92 VAL A N 1
ATOM 715 C CA . VAL A 1 92 ? -18.211 -1.557 49.708 1.00 84.06 92 VAL A CA 1
ATOM 716 C C . VAL A 1 92 ? -17.856 -2.400 50.936 1.00 84.06 92 VAL A C 1
ATOM 718 O O . VAL A 1 92 ? -18.712 -2.645 51.788 1.00 84.06 92 VAL A O 1
ATOM 721 N N . LYS A 1 93 ? -16.602 -2.853 51.058 1.00 84.06 93 LYS A N 1
ATOM 722 C CA . LYS A 1 93 ? -16.145 -3.619 52.230 1.00 84.06 93 LYS A CA 1
ATOM 723 C C . LYS A 1 93 ? -16.100 -2.762 53.495 1.00 84.06 93 LYS A C 1
ATOM 725 O O . LYS A 1 93 ? -16.516 -3.245 54.545 1.00 84.06 93 LYS A O 1
ATOM 730 N N . LYS A 1 94 ? -15.643 -1.514 53.393 1.00 81.75 94 LYS A N 1
ATOM 731 C CA . LYS A 1 94 ? -15.627 -0.539 54.492 1.00 81.75 94 LYS A CA 1
ATOM 732 C C . LYS A 1 94 ? -17.048 -0.203 54.953 1.00 81.75 94 LYS A C 1
ATOM 734 O O . LYS A 1 94 ? -17.371 -0.352 56.130 1.00 81.75 94 LYS A O 1
ATOM 739 N N . ASN A 1 95 ? -17.935 0.110 54.012 1.00 74.75 95 ASN A N 1
ATOM 740 C CA . ASN A 1 95 ? -19.322 0.472 54.302 1.00 74.75 95 ASN A CA 1
ATOM 741 C C . ASN A 1 95 ? -20.164 -0.723 54.754 1.00 74.75 95 ASN A C 1
ATOM 743 O O . ASN A 1 95 ? -21.221 -0.531 55.342 1.00 74.75 95 ASN A O 1
ATOM 747 N N . ARG A 1 96 ? -19.693 -1.962 54.573 1.00 61.25 96 ARG A N 1
ATOM 748 C CA . ARG A 1 96 ? -20.309 -3.152 55.182 1.00 61.25 96 ARG A CA 1
ATOM 749 C C . ARG A 1 96 ? -20.294 -3.119 56.714 1.00 61.25 96 ARG A C 1
ATOM 751 O O . ARG A 1 96 ? -21.132 -3.779 57.320 1.00 61.25 96 ARG A O 1
ATOM 758 N N . VAL A 1 97 ? -19.354 -2.392 57.324 1.00 57.31 97 VAL A N 1
ATOM 759 C CA . VAL A 1 97 ? -19.238 -2.245 58.786 1.00 57.31 97 VAL A CA 1
ATOM 760 C C . VAL A 1 97 ? -20.130 -1.108 59.308 1.00 57.31 97 VAL A C 1
ATOM 762 O O . VAL A 1 97 ? -20.691 -1.224 60.394 1.00 57.31 97 VAL A O 1
ATOM 765 N N . GLU A 1 98 ? -20.318 -0.041 58.523 1.00 56.34 98 GLU A N 1
ATOM 766 C CA . GLU A 1 98 ? -21.161 1.116 58.880 1.00 56.34 98 GLU A CA 1
ATOM 767 C C . GLU A 1 98 ? -22.633 0.971 58.457 1.00 56.34 98 GLU A C 1
ATOM 769 O O . GLU A 1 98 ? -23.527 1.575 59.058 1.00 56.34 98 GLU A O 1
ATOM 774 N N . ALA A 1 99 ? -22.920 0.144 57.451 1.00 58.00 99 ALA A N 1
ATOM 775 C CA . ALA A 1 99 ? -24.277 -0.180 57.049 1.00 58.00 99 ALA A CA 1
ATOM 776 C C . ALA A 1 99 ? -24.918 -1.058 58.125 1.00 58.00 99 ALA A C 1
ATOM 778 O O . ALA A 1 99 ? -24.761 -2.281 58.138 1.00 58.00 99 ALA A O 1
ATOM 779 N N . ARG A 1 100 ? -25.675 -0.430 59.033 1.00 57.72 100 ARG A N 1
ATOM 780 C CA . ARG A 1 100 ? -26.576 -1.151 59.937 1.00 57.72 100 ARG A CA 1
ATOM 781 C C . ARG A 1 100 ? -27.415 -2.103 59.096 1.00 57.72 100 ARG A C 1
ATOM 783 O O . ARG A 1 100 ? -28.183 -1.670 58.237 1.00 57.72 100 ARG A O 1
ATOM 790 N N . SER A 1 101 ? -27.272 -3.398 59.356 1.00 61.25 101 SER A N 1
ATOM 791 C CA . SER A 1 101 ? -28.137 -4.397 58.741 1.00 61.25 101 SER A CA 1
ATOM 792 C C . SER A 1 101 ? -29.591 -4.023 59.036 1.00 61.25 101 SER A C 1
ATOM 794 O O . SER A 1 101 ? -29.909 -3.621 60.160 1.00 61.25 101 SER A O 1
ATOM 796 N N . PHE A 1 102 ? -30.493 -4.171 58.063 1.00 61.59 102 PHE A N 1
ATOM 797 C CA . PHE A 1 102 ? -31.930 -3.953 58.277 1.00 61.59 102 PHE A CA 1
ATOM 798 C C . PHE A 1 102 ? -32.447 -4.727 59.506 1.00 61.59 102 PHE A C 1
ATOM 800 O O . PHE A 1 102 ? -33.317 -4.236 60.222 1.00 61.59 102 PHE A O 1
ATOM 807 N N . ALA A 1 103 ? -31.840 -5.878 59.822 1.00 61.16 103 ALA A N 1
ATOM 808 C CA . ALA A 1 103 ? -32.104 -6.636 61.042 1.00 61.16 103 ALA A CA 1
ATOM 809 C C . ALA A 1 103 ? -31.702 -5.885 62.330 1.00 61.16 103 ALA A C 1
ATOM 811 O O . ALA A 1 103 ? -32.464 -5.879 63.290 1.00 61.16 103 ALA A O 1
ATOM 812 N N . GLN A 1 104 ? -30.551 -5.204 62.360 1.00 61.66 104 GLN A N 1
ATOM 813 C CA . GLN A 1 104 ? -30.117 -4.396 63.511 1.00 61.66 104 GLN A CA 1
ATOM 814 C C . GLN A 1 104 ? -31.005 -3.165 63.728 1.00 61.66 104 GLN A C 1
ATOM 816 O O . GLN A 1 104 ? -31.314 -2.833 64.871 1.00 61.66 104 GLN A O 1
ATOM 821 N N . VAL A 1 105 ? -31.451 -2.510 62.651 1.00 63.31 105 VAL A N 1
ATOM 822 C CA . VAL A 1 105 ? -32.400 -1.385 62.746 1.00 63.31 105 VAL A CA 1
ATOM 823 C C . VAL A 1 105 ? -33.768 -1.867 63.245 1.00 63.31 105 VAL A C 1
ATOM 825 O O . VAL A 1 105 ? -34.375 -1.221 64.097 1.00 63.31 105 VAL A O 1
ATOM 828 N N . ALA A 1 106 ? -34.232 -3.032 62.782 1.00 59.47 106 ALA A N 1
ATOM 829 C CA . ALA A 1 106 ? -35.491 -3.628 63.227 1.00 59.47 106 ALA A CA 1
ATOM 830 C C . ALA A 1 106 ? -35.457 -4.099 64.696 1.00 59.47 106 ALA A C 1
ATOM 832 O O . ALA A 1 106 ? -36.465 -3.989 65.395 1.00 59.47 106 ALA A O 1
ATOM 833 N N . LEU A 1 107 ? -34.312 -4.593 65.183 1.00 56.25 107 LEU A N 1
ATOM 834 C CA . LEU A 1 107 ? -34.144 -5.043 66.570 1.00 56.25 107 LEU A CA 1
ATOM 835 C C . LEU A 1 107 ? -34.174 -3.881 67.5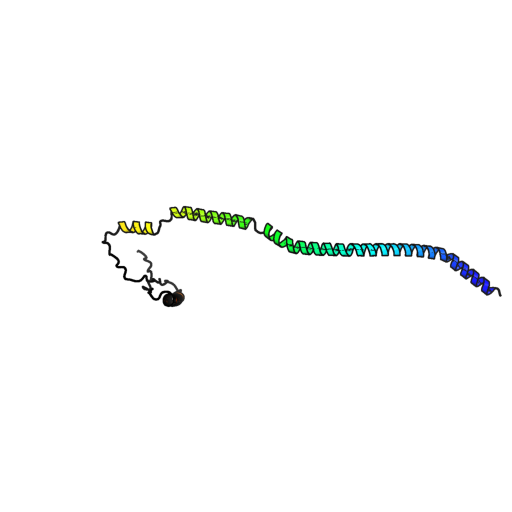72 1.00 56.25 107 LEU A C 1
ATOM 837 O O . LEU A 1 107 ? -34.847 -3.993 68.592 1.00 56.25 107 LEU A O 1
ATOM 841 N N . GLN A 1 108 ? -33.554 -2.737 67.262 1.00 59.25 108 GLN A N 1
ATOM 842 C CA . GLN A 1 108 ? -33.614 -1.554 68.139 1.00 59.25 108 GLN A CA 1
ATOM 843 C C . GLN A 1 108 ? -35.021 -0.938 68.236 1.00 59.25 108 GLN A C 1
ATOM 845 O O . GLN A 1 108 ? -35.330 -0.230 69.193 1.00 59.25 108 GLN A O 1
ATOM 850 N N . GLY A 1 109 ? -35.906 -1.227 67.277 1.00 54.28 109 GLY A N 1
ATOM 851 C CA . GLY A 1 109 ? -37.314 -0.829 67.336 1.00 54.28 109 GLY A CA 1
ATOM 852 C C . GLY A 1 109 ? -38.163 -1.646 68.319 1.00 54.28 109 GLY A C 1
ATOM 853 O O . GLY A 1 109 ? -39.267 -1.215 68.656 1.00 54.28 109 GLY A O 1
ATOM 854 N N . LYS A 1 110 ? -37.679 -2.806 68.792 1.00 51.28 110 LYS A N 1
ATOM 855 C CA . LYS A 1 110 ? -38.446 -3.691 69.685 1.00 51.28 110 LYS A CA 1
ATOM 856 C C . LYS A 1 110 ? -38.365 -3.325 71.168 1.00 51.28 110 LYS A C 1
ATOM 858 O O . LYS A 1 110 ? -39.295 -3.661 71.892 1.00 51.28 110 LYS A O 1
ATOM 863 N N . ASP A 1 111 ? -37.361 -2.567 71.607 1.00 50.50 111 ASP A N 1
ATOM 864 C CA . ASP A 1 111 ? -37.237 -2.179 73.025 1.00 50.50 111 ASP A CA 1
ATOM 865 C C . ASP A 1 111 ? -38.209 -1.070 73.465 1.00 50.50 111 ASP A C 1
ATOM 867 O O . ASP A 1 111 ? -38.332 -0.786 74.653 1.00 50.50 111 ASP A O 1
ATOM 871 N N . LYS A 1 112 ? -38.951 -0.444 72.538 1.00 53.69 112 LYS A N 1
ATOM 872 C CA . LYS A 1 112 ? -39.908 0.632 72.868 1.00 53.69 112 LYS A CA 1
ATOM 873 C C . LYS A 1 112 ? -41.385 0.255 72.772 1.00 53.69 112 LYS A C 1
ATOM 875 O O . LYS A 1 112 ? -42.232 1.122 72.972 1.00 53.69 112 LYS A O 1
ATOM 880 N N . ARG A 1 113 ? -41.737 -1.002 72.488 1.00 50.88 113 ARG A N 1
ATOM 881 C CA . ARG A 1 113 ? -43.145 -1.436 72.490 1.00 50.88 113 ARG A CA 1
ATOM 882 C C . ARG A 1 113 ? -43.309 -2.764 73.212 1.00 50.88 113 ARG A C 1
ATOM 884 O O . ARG A 1 113 ? -43.270 -3.833 72.615 1.00 50.88 113 ARG A O 1
ATOM 891 N N . GLN A 1 114 ? -43.530 -2.653 74.516 1.00 51.47 114 GLN A N 1
ATOM 892 C CA . GLN A 1 114 ? -44.088 -3.705 75.350 1.00 51.47 114 GLN A CA 1
ATOM 893 C C . GLN A 1 114 ? -45.493 -4.051 74.823 1.00 51.47 114 GLN A C 1
ATOM 895 O O . GLN A 1 114 ? -46.408 -3.233 74.870 1.00 51.47 114 GLN A O 1
ATOM 900 N N . GLY A 1 115 ? -45.643 -5.252 74.269 1.00 41.84 115 GLY A N 1
ATOM 901 C CA . GLY A 1 115 ? -46.907 -5.797 73.784 1.00 41.84 115 GLY A CA 1
ATOM 902 C C . GLY A 1 115 ? -46.706 -7.241 73.331 1.00 41.84 115 GLY A C 1
ATOM 903 O O . GLY A 1 115 ? -45.809 -7.518 72.543 1.00 41.84 115 GLY A O 1
ATOM 904 N N . SER A 1 116 ? -47.494 -8.152 73.901 1.00 42.44 116 SER A N 1
ATOM 905 C CA . SER A 1 116 ? -47.417 -9.618 73.768 1.00 42.44 116 SER A CA 1
ATOM 906 C C . SER A 1 116 ? -47.186 -10.162 72.337 1.00 42.44 116 SER A C 1
ATOM 908 O O . SER A 1 116 ? -47.643 -9.567 71.357 1.00 42.44 116 SER A O 1
ATOM 910 N N . PRO A 1 117 ? -46.496 -11.314 72.183 1.00 45.38 117 PRO A N 1
ATOM 911 C CA . PRO A 1 117 ? -46.202 -11.883 70.875 1.00 45.38 117 PRO A CA 1
ATOM 912 C C . PRO A 1 117 ? -47.480 -12.473 70.271 1.00 45.38 117 PRO A C 1
ATOM 914 O O . PRO A 1 117 ? -47.973 -13.508 70.713 1.00 45.38 117 PRO A O 1
ATOM 917 N N . THR A 1 118 ? -48.022 -11.830 69.236 1.00 44.88 118 THR A N 1
ATOM 918 C CA . THR A 1 118 ? -49.051 -12.470 68.412 1.00 44.88 118 THR A CA 1
ATOM 919 C C . THR A 1 118 ? -48.366 -13.538 67.567 1.00 44.88 118 THR A C 1
ATOM 921 O O . THR A 1 118 ? -47.615 -13.232 66.642 1.00 44.88 118 THR A O 1
ATOM 924 N N . ILE A 1 119 ? -48.591 -14.797 67.933 1.00 43.12 119 ILE A N 1
ATOM 925 C CA . ILE A 1 119 ? -48.251 -15.974 67.136 1.00 43.12 119 ILE A CA 1
ATOM 926 C C . ILE A 1 119 ? -48.921 -15.799 65.766 1.00 43.12 119 ILE A C 1
ATOM 928 O O . ILE A 1 119 ? -50.142 -15.885 65.651 1.00 43.12 119 ILE A O 1
ATOM 932 N N . LEU A 1 120 ? -48.131 -15.513 64.729 1.00 46.97 120 LEU A N 1
ATOM 933 C CA . LEU A 1 120 ? -48.613 -15.520 63.352 1.00 46.97 120 LEU A CA 1
ATOM 934 C C . LEU A 1 120 ? -48.742 -16.978 62.920 1.00 46.97 120 LEU A C 1
ATOM 936 O O . LEU A 1 120 ? -47.755 -17.664 62.665 1.00 46.97 120 LEU A O 1
ATOM 940 N N . THR A 1 121 ? -49.975 -17.467 62.878 1.00 44.50 121 THR A N 1
ATOM 941 C CA . THR A 1 121 ? -50.306 -18.767 62.300 1.00 44.50 121 THR A CA 1
ATOM 942 C C . THR A 1 121 ? -49.878 -18.798 60.824 1.00 44.50 121 THR A C 1
ATOM 944 O O . THR A 1 121 ? -50.303 -17.918 60.068 1.00 44.50 121 THR A O 1
ATOM 947 N N . PRO A 1 122 ? -49.087 -19.789 60.373 1.00 46.97 122 PRO A N 1
ATOM 948 C CA . PRO A 1 122 ? -48.633 -19.900 58.989 1.00 46.97 122 PRO A CA 1
ATOM 949 C C . PRO A 1 122 ? -49.770 -20.452 58.119 1.00 46.97 122 PRO A C 1
ATOM 951 O O . PRO A 1 122 ? -49.815 -21.638 57.806 1.00 46.97 122 PRO A O 1
ATOM 954 N N . LYS A 1 123 ? -50.764 -19.617 57.806 1.00 52.19 123 LYS A N 1
ATOM 955 C CA . LYS A 1 123 ? -51.883 -20.004 56.929 1.00 52.19 123 LYS A CA 1
ATOM 956 C C . LYS A 1 123 ? -52.165 -19.042 55.788 1.00 52.19 123 LYS A C 1
ATOM 958 O O . LYS A 1 123 ? -52.896 -19.420 54.877 1.00 52.19 123 LYS A O 1
ATOM 963 N N . ASP A 1 124 ? -51.562 -17.860 55.783 1.00 54.28 124 ASP A N 1
ATOM 964 C CA . ASP A 1 124 ? -51.699 -16.982 54.632 1.00 54.28 124 ASP A CA 1
ATOM 965 C C . ASP A 1 124 ? -50.564 -17.250 53.638 1.00 54.28 124 ASP A C 1
ATOM 967 O O . ASP A 1 124 ? -49.399 -17.151 54.033 1.00 54.28 124 ASP A O 1
ATOM 971 N N . PRO A 1 125 ? -50.859 -17.533 52.358 1.00 57.62 125 PRO A N 1
ATOM 972 C CA . PRO A 1 125 ? -49.827 -17.579 51.332 1.00 57.62 125 PRO A CA 1
ATOM 973 C C . PRO A 1 125 ? -49.048 -16.254 51.298 1.00 57.62 125 PRO A C 1
ATOM 975 O O . PRO A 1 125 ? -49.606 -15.170 51.533 1.00 57.62 125 PRO A O 1
ATOM 978 N N . GLU A 1 126 ? -47.746 -16.338 51.014 1.00 62.34 126 GLU A N 1
ATOM 979 C CA . GLU A 1 126 ? -46.945 -15.167 50.659 1.00 62.34 126 GLU A CA 1
ATOM 980 C C . GLU A 1 126 ? -47.653 -14.445 49.513 1.00 62.34 126 GLU A C 1
ATOM 982 O O . GLU A 1 126 ? -47.947 -15.019 48.464 1.00 62.34 126 GLU A O 1
ATOM 987 N N . GLY A 1 127 ? -48.018 -13.192 49.753 1.00 68.44 127 GLY A N 1
ATOM 988 C CA . GLY A 1 127 ? -48.754 -12.397 48.789 1.00 68.44 127 GLY A CA 1
ATOM 989 C C . GLY A 1 127 ? -47.989 -11.132 48.476 1.00 68.44 127 GLY A C 1
ATOM 990 O O . GLY A 1 127 ? -47.315 -10.570 49.339 1.00 68.44 127 GLY A O 1
ATOM 991 N N . VAL A 1 128 ? -48.090 -10.690 47.230 1.00 72.75 128 VAL A N 1
ATOM 992 C CA . VAL A 1 128 ? -47.350 -9.521 46.759 1.00 72.75 128 VAL A CA 1
ATOM 993 C C . VAL A 1 128 ? -48.119 -8.251 47.114 1.00 72.75 128 VAL A C 1
ATOM 995 O O . VAL A 1 128 ? -49.342 -8.194 46.965 1.00 72.75 128 VAL A O 1
ATOM 998 N N . LEU A 1 129 ? -47.404 -7.228 47.583 1.00 77.56 129 LEU A N 1
ATOM 999 C CA . LEU A 1 129 ? -47.936 -5.889 47.824 1.00 77.56 129 LEU A CA 1
ATOM 1000 C C . LEU A 1 129 ? -47.473 -4.946 46.709 1.00 77.56 129 LEU A C 1
ATOM 1002 O O . LEU A 1 129 ? -46.273 -4.796 46.492 1.00 77.56 129 LEU A O 1
ATOM 1006 N N . LEU A 1 130 ? -48.414 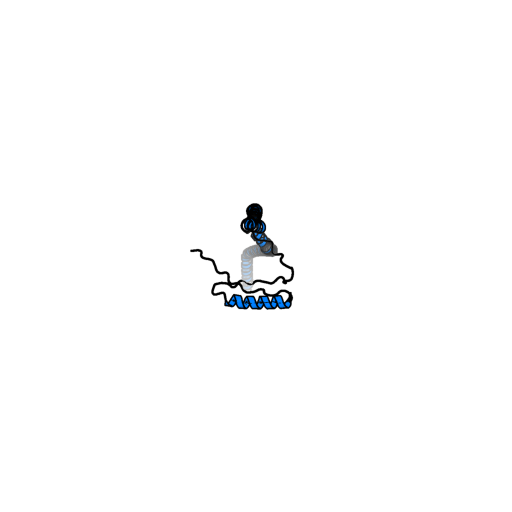-4.275 46.041 1.00 77.00 130 LEU A N 1
ATOM 1007 C CA . LEU A 1 130 ? -48.094 -3.232 45.063 1.00 77.00 130 LEU A CA 1
ATOM 1008 C C . LEU A 1 130 ? -48.274 -1.847 45.689 1.00 77.00 130 LEU A C 1
ATOM 1010 O O . LEU A 1 130 ? -49.287 -1.561 46.332 1.00 77.00 130 LEU A O 1
ATOM 1014 N N . ILE A 1 131 ? -47.295 -0.969 45.478 1.00 77.94 131 ILE A N 1
ATOM 1015 C CA . ILE A 1 131 ? -47.320 0.407 45.980 1.00 77.94 131 ILE A CA 1
ATOM 1016 C C . ILE A 1 131 ? -47.738 1.330 44.840 1.00 77.94 131 ILE A C 1
ATOM 1018 O O . ILE A 1 131 ? -47.082 1.376 43.800 1.00 77.94 131 ILE A O 1
ATOM 1022 N N . LYS A 1 132 ? -48.830 2.076 45.038 1.00 76.88 132 LYS A N 1
ATOM 1023 C CA . LYS A 1 132 ? -49.324 3.025 44.034 1.00 76.88 132 LYS A CA 1
ATOM 1024 C C . LYS A 1 132 ? -48.520 4.334 44.090 1.00 76.88 132 LYS A C 1
ATOM 1026 O O . LYS A 1 132 ? -48.474 4.947 45.163 1.00 76.88 132 LYS A O 1
ATOM 1031 N N . PRO A 1 133 ? -47.918 4.792 42.975 1.00 73.31 133 PRO A N 1
ATOM 1032 C CA . PRO A 1 133 ? -47.190 6.058 42.931 1.00 73.31 133 PRO A CA 1
ATOM 1033 C C . PRO A 1 133 ? -48.131 7.259 43.115 1.00 73.31 133 PRO A C 1
ATOM 1035 O O . PRO A 1 133 ? -49.335 7.175 42.863 1.00 73.31 133 PRO A O 1
ATOM 1038 N N . LYS A 1 134 ? -47.581 8.387 43.589 1.00 70.44 134 LYS A N 1
ATOM 1039 C CA . LYS A 1 134 ? -48.346 9.614 43.888 1.00 70.44 134 LYS A CA 1
ATOM 1040 C C . LYS A 1 134 ? -48.592 10.525 42.676 1.00 70.44 134 LYS A C 1
ATOM 1042 O O . LYS A 1 134 ? -49.553 11.283 42.717 1.00 70.44 134 LYS A O 1
ATOM 1047 N N . ASN A 1 135 ? -47.747 10.451 41.647 1.00 69.00 135 ASN A N 1
ATOM 1048 C CA . ASN A 1 135 ? -47.689 11.415 40.536 1.00 69.00 135 ASN A CA 1
ATOM 1049 C C . ASN A 1 135 ? -48.284 10.838 39.231 1.00 69.00 135 ASN A C 1
ATOM 1051 O O . ASN A 1 135 ? -48.754 9.701 39.227 1.00 69.00 135 ASN A O 1
ATOM 1055 N N . ASP A 1 136 ? -48.207 11.594 38.125 1.00 62.09 136 ASP A N 1
ATOM 1056 C CA . ASP A 1 136 ? -48.775 11.308 36.786 1.00 62.09 136 ASP A CA 1
ATOM 1057 C C . ASP A 1 136 ? -48.434 9.940 36.154 1.00 62.09 136 ASP A C 1
ATOM 1059 O O . ASP A 1 136 ? -49.071 9.531 35.184 1.00 62.09 136 ASP A O 1
ATOM 1063 N N . ALA A 1 137 ? -47.528 9.158 36.747 1.00 67.12 137 ALA A N 1
ATOM 1064 C CA . ALA A 1 137 ? -47.224 7.768 36.378 1.00 67.12 137 ALA A CA 1
ATOM 1065 C C . ALA A 1 137 ? -48.356 6.757 36.708 1.00 67.12 137 ALA A C 1
ATOM 1067 O O . ALA A 1 137 ? -48.136 5.547 36.783 1.00 67.12 137 ALA A O 1
ATOM 1068 N N . LEU A 1 138 ? -49.588 7.229 36.933 1.00 70.50 138 LEU A N 1
ATOM 1069 C CA . LEU A 1 138 ? -50.757 6.389 37.214 1.00 70.50 138 LEU A CA 1
ATOM 1070 C C . LEU A 1 138 ? -51.095 5.440 36.057 1.00 70.50 138 LEU A C 1
ATOM 1072 O O . LEU A 1 138 ? -51.512 4.310 36.306 1.00 70.50 138 LEU A O 1
ATOM 1076 N N . LYS A 1 139 ? -50.901 5.878 34.807 1.00 74.38 139 LYS A N 1
ATOM 1077 C CA . LYS A 1 139 ? -51.153 5.045 33.618 1.00 74.38 139 LYS A CA 1
ATOM 1078 C C . LYS A 1 139 ? -50.173 3.873 33.525 1.00 74.38 139 LYS A C 1
ATOM 1080 O O . LYS A 1 139 ? -50.581 2.746 33.239 1.00 74.38 139 LYS A O 1
ATOM 1085 N N . ASP A 1 140 ? -48.909 4.123 33.849 1.00 80.69 140 ASP A N 1
ATOM 1086 C CA . ASP A 1 140 ? -47.869 3.093 33.867 1.00 80.69 140 ASP A CA 1
ATOM 1087 C C . ASP A 1 140 ? -48.100 2.110 35.013 1.00 80.69 140 ASP A C 1
ATOM 1089 O O . ASP A 1 140 ? -47.930 0.907 34.843 1.00 80.69 140 ASP A O 1
ATOM 1093 N N . PHE A 1 141 ? -48.570 2.593 36.168 1.00 83.69 141 PHE A N 1
ATOM 1094 C CA . PHE A 1 141 ? -48.919 1.733 37.296 1.00 83.69 141 PHE A CA 1
ATOM 1095 C C . PHE A 1 141 ? -50.014 0.719 36.946 1.00 83.69 141 PHE A C 1
ATOM 1097 O O . PHE A 1 141 ? -49.860 -0.460 37.258 1.00 83.69 141 PHE A O 1
ATOM 1104 N N . GLU A 1 142 ? -51.101 1.139 36.293 1.00 81.94 142 GLU A N 1
ATOM 1105 C CA . GLU A 1 142 ? -52.177 0.212 35.910 1.00 81.94 142 GLU A CA 1
ATOM 1106 C C . GLU A 1 142 ? -51.709 -0.795 34.845 1.00 81.94 142 GLU A C 1
ATOM 1108 O O . GLU A 1 142 ? -52.033 -1.983 34.930 1.00 81.94 142 GLU A O 1
ATOM 1113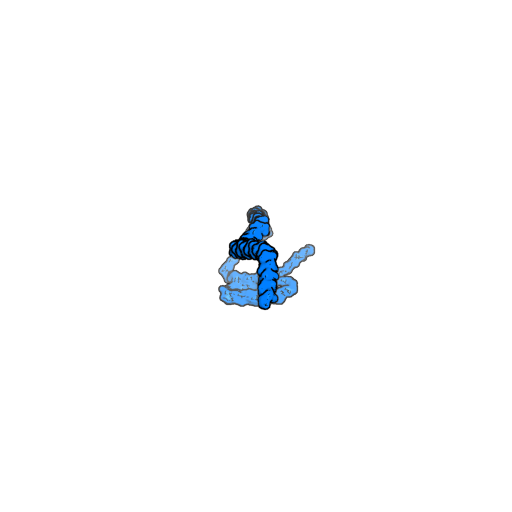 N N . THR A 1 143 ? -50.881 -0.352 33.894 1.00 85.62 143 THR A N 1
ATOM 1114 C CA . THR A 1 143 ? -50.286 -1.224 32.866 1.00 85.62 143 THR A CA 1
ATOM 1115 C C . THR A 1 143 ? -49.359 -2.266 33.498 1.00 85.62 143 THR A C 1
ATOM 1117 O O . THR A 1 143 ? -49.518 -3.467 33.275 1.00 85.62 143 THR A O 1
ATOM 1120 N N . ASN A 1 144 ? -48.452 -1.829 34.372 1.00 81.88 144 ASN A N 1
ATOM 1121 C CA . ASN A 1 144 ? -47.511 -2.696 35.078 1.00 81.88 144 ASN A CA 1
ATOM 1122 C C . ASN A 1 144 ? -48.221 -3.645 36.048 1.00 81.88 144 ASN A C 1
ATOM 1124 O O . ASN A 1 144 ? -47.844 -4.810 36.159 1.00 81.88 144 ASN A O 1
ATOM 1128 N N . ARG A 1 145 ? -49.285 -3.183 36.718 1.00 85.44 145 ARG A N 1
ATOM 1129 C CA . ARG A 1 145 ? -50.122 -4.020 37.585 1.00 85.44 145 ARG A CA 1
ATOM 1130 C C . ARG A 1 145 ? -50.752 -5.167 36.803 1.00 85.44 145 ARG A C 1
ATOM 1132 O O . ARG A 1 145 ? -50.773 -6.286 37.307 1.00 85.44 145 ARG A O 1
ATOM 1139 N N . LYS A 1 146 ? -51.257 -4.900 35.596 1.00 86.31 146 LYS A N 1
ATOM 1140 C CA . LYS A 1 146 ? -51.837 -5.934 34.733 1.00 86.31 146 LYS A CA 1
ATOM 1141 C C . LYS A 1 146 ? -50.787 -6.966 34.319 1.00 86.31 146 LYS A C 1
ATOM 1143 O O . LYS A 1 146 ? -50.996 -8.148 34.552 1.00 86.31 146 LYS A O 1
ATOM 1148 N N . ILE A 1 147 ? -49.634 -6.512 33.820 1.00 86.25 147 ILE A N 1
ATOM 1149 C CA . ILE A 1 147 ? -48.515 -7.389 33.434 1.00 86.25 147 ILE A CA 1
ATOM 1150 C C . ILE A 1 147 ? -48.090 -8.279 34.608 1.00 86.25 147 ILE A C 1
ATOM 1152 O O . ILE A 1 147 ? -47.899 -9.482 34.454 1.00 86.25 147 ILE A O 1
ATOM 1156 N N . PHE A 1 148 ? -47.976 -7.700 35.801 1.00 84.44 148 PHE A N 1
ATOM 1157 C CA . PHE A 1 148 ? -47.570 -8.434 36.991 1.00 84.44 148 PHE A CA 1
ATOM 1158 C C . PHE A 1 148 ? -48.586 -9.511 37.398 1.00 84.44 148 PHE A C 1
ATOM 1160 O O . PHE A 1 148 ? -48.195 -10.619 37.762 1.00 84.44 148 PHE A O 1
ATOM 1167 N N . LEU A 1 149 ? -49.885 -9.208 37.315 1.00 83.75 149 LEU A N 1
ATOM 1168 C CA . LEU A 1 149 ? -50.944 -10.183 37.586 1.00 83.75 149 LEU A CA 1
ATOM 1169 C C . LEU A 1 149 ? -50.941 -11.330 36.570 1.00 83.75 149 LEU A C 1
ATOM 1171 O O . LEU A 1 149 ? -51.051 -12.482 36.984 1.00 83.75 149 LEU A O 1
ATOM 1175 N N . ASP A 1 150 ? -50.746 -11.030 35.285 1.00 84.88 150 ASP A N 1
ATOM 1176 C CA . ASP A 1 150 ? -50.666 -12.046 34.231 1.00 84.88 150 ASP A CA 1
ATOM 1177 C C . ASP A 1 150 ? -49.464 -12.984 34.467 1.00 84.88 150 ASP A C 1
ATOM 1179 O O . ASP A 1 150 ? -49.600 -14.206 34.418 1.00 84.88 150 ASP A O 1
ATOM 1183 N N . ILE A 1 151 ? -48.296 -12.434 34.826 1.00 84.88 151 ILE A N 1
ATOM 1184 C CA . ILE A 1 151 ? -47.096 -13.223 35.160 1.00 84.88 151 ILE A CA 1
ATOM 1185 C C . ILE A 1 151 ? -47.338 -14.117 36.381 1.00 84.88 151 ILE A C 1
ATOM 1187 O O . ILE A 1 151 ? -46.954 -15.290 36.361 1.00 84.88 151 ILE A O 1
ATOM 1191 N N . LEU A 1 152 ? -47.964 -13.587 37.438 1.00 82.19 152 LEU A N 1
ATOM 1192 C CA . LEU A 1 152 ? -48.275 -14.370 38.635 1.00 82.19 152 LEU A CA 1
ATOM 1193 C C . LEU A 1 152 ? -49.251 -15.506 38.332 1.00 82.19 152 LEU A C 1
ATOM 1195 O O . LEU A 1 152 ? -49.045 -16.620 38.807 1.00 82.19 152 LEU A O 1
ATOM 1199 N N . GLN A 1 153 ? -50.274 -15.253 37.516 1.00 80.00 153 GLN A N 1
ATOM 1200 C CA . GLN A 1 153 ? -51.241 -16.274 37.127 1.00 80.00 153 GLN A CA 1
ATOM 1201 C C . GLN A 1 153 ? -50.587 -17.418 36.340 1.00 80.00 153 GLN A C 1
ATOM 1203 O O . GLN A 1 153 ? -50.951 -18.575 36.541 1.00 80.00 153 GLN A O 1
ATOM 1208 N N . VAL A 1 154 ? -49.616 -17.106 35.475 1.00 84.88 154 VAL A N 1
ATOM 1209 C CA . VAL A 1 154 ? -48.907 -18.100 34.654 1.00 84.88 154 VAL A CA 1
ATOM 1210 C C . VAL A 1 154 ? -47.902 -18.916 35.470 1.00 84.88 154 VAL A C 1
ATOM 1212 O O . VAL A 1 154 ? -47.816 -20.127 35.291 1.00 84.88 154 VAL A O 1
ATOM 1215 N N . ASN A 1 155 ? -47.133 -18.273 36.353 1.00 80.62 155 ASN A N 1
ATOM 1216 C CA . ASN A 1 155 ? -45.974 -18.914 36.985 1.00 80.62 155 ASN A CA 1
ATOM 1217 C C . ASN A 1 155 ? -46.252 -19.433 38.402 1.00 80.62 155 ASN A C 1
ATOM 1219 O O . ASN A 1 155 ? -45.661 -20.428 38.812 1.00 80.62 155 ASN A O 1
ATOM 1223 N N . SER A 1 156 ? -47.145 -18.776 39.148 1.00 75.25 156 SER A N 1
ATOM 1224 C CA . SER A 1 156 ? -47.363 -19.041 40.574 1.00 75.25 156 SER A CA 1
ATOM 1225 C C . SER A 1 156 ? -48.816 -18.755 40.984 1.00 75.25 156 SER A C 1
ATOM 1227 O O . SER A 1 156 ? -49.064 -17.808 41.734 1.00 75.25 156 SER A O 1
ATOM 1229 N N . PRO A 1 157 ? -49.798 -19.581 40.571 1.00 68.38 157 PRO A N 1
ATOM 1230 C CA . PRO A 1 157 ? -51.223 -19.325 40.824 1.00 68.38 157 PRO A CA 1
ATOM 1231 C C . PRO A 1 157 ? -51.607 -19.315 42.318 1.00 68.38 157 PRO A C 1
ATOM 1233 O O . PRO A 1 157 ? -52.670 -18.816 42.681 1.00 68.38 157 PRO A O 1
ATOM 1236 N N . GLY A 1 158 ? -50.750 -19.848 43.199 1.00 68.12 158 GLY A N 1
ATOM 1237 C CA . GLY A 1 158 ? -50.922 -19.785 44.656 1.00 68.12 158 GLY A CA 1
ATOM 1238 C C . GLY A 1 158 ? -50.556 -18.433 45.285 1.00 68.12 158 GLY A C 1
ATOM 1239 O O . GLY A 1 158 ? -50.959 -18.159 46.416 1.00 68.12 158 GLY A O 1
ATOM 1240 N N . VAL A 1 159 ? -49.825 -17.575 44.567 1.00 71.00 159 VAL A N 1
ATOM 1241 C CA . VAL A 1 159 ? -49.423 -16.241 45.031 1.00 71.00 159 VAL A CA 1
ATOM 1242 C C . VAL A 1 159 ? -50.529 -15.247 44.691 1.00 71.00 159 VAL A C 1
ATOM 1244 O O . VAL A 1 159 ? -50.874 -15.041 43.530 1.00 71.00 159 VAL A O 1
ATOM 1247 N N . ARG A 1 160 ? -51.100 -14.605 45.715 1.00 69.62 160 ARG A N 1
ATOM 1248 C CA . ARG A 1 160 ? -52.201 -13.640 45.556 1.00 69.62 160 ARG A CA 1
ATOM 1249 C C . ARG A 1 160 ? -51.713 -12.220 45.822 1.00 69.62 160 ARG A C 1
ATOM 1251 O O . ARG A 1 160 ? -50.892 -11.985 46.707 1.00 69.62 160 ARG A O 1
ATOM 1258 N N . LEU A 1 161 ? -52.249 -11.248 45.088 1.00 69.62 161 LEU A N 1
ATOM 1259 C CA . LEU A 1 161 ? -52.017 -9.833 45.374 1.00 69.62 161 LEU A CA 1
ATOM 1260 C C . LEU A 1 161 ? -52.730 -9.462 46.690 1.00 69.62 161 LEU A C 1
ATOM 1262 O O . LEU A 1 161 ? -53.959 -9.503 46.739 1.00 69.62 161 LEU A O 1
ATOM 1266 N N . ARG A 1 162 ? -51.987 -9.097 47.749 1.00 68.62 162 ARG A N 1
ATOM 1267 C CA . ARG A 1 162 ? -52.576 -8.746 49.064 1.00 68.62 162 ARG A CA 1
ATOM 1268 C C . ARG A 1 162 ? -53.293 -7.396 49.067 1.00 68.62 162 ARG A C 1
ATOM 1270 O O . ARG A 1 162 ? -54.185 -7.191 49.882 1.00 68.62 162 ARG A O 1
ATOM 1277 N N . GLY A 1 163 ? -52.923 -6.473 48.182 1.00 64.31 163 GLY A N 1
ATOM 1278 C CA . GLY A 1 163 ? -53.568 -5.165 48.084 1.00 64.31 163 GLY A CA 1
ATOM 1279 C C . GLY A 1 163 ? -52.719 -4.128 47.360 1.00 64.31 163 GLY A C 1
ATOM 1280 O O . GLY A 1 163 ? -51.573 -4.384 46.988 1.00 64.31 163 GLY A O 1
ATOM 1281 N N . VAL A 1 164 ? -53.302 -2.947 47.158 1.00 62.72 164 VAL A N 1
ATOM 1282 C CA . VAL A 1 164 ? -52.607 -1.763 46.643 1.00 62.72 164 VAL A CA 1
ATOM 1283 C C . VAL A 1 164 ? -52.583 -0.723 47.755 1.00 62.72 164 VAL A C 1
ATOM 1285 O O . VAL A 1 164 ? -53.631 -0.200 48.126 1.00 62.72 164 VAL A O 1
ATOM 1288 N N . VAL A 1 165 ? -51.404 -0.431 48.306 1.00 60.66 165 VAL A N 1
ATOM 1289 C CA . VAL A 1 165 ? -51.261 0.560 49.385 1.00 60.66 165 VAL A CA 1
ATOM 1290 C C . VAL A 1 165 ? -50.762 1.881 48.812 1.00 60.66 165 VAL A C 1
ATOM 1292 O O . VAL A 1 165 ? -49.809 1.930 48.030 1.00 60.66 165 VAL A O 1
ATOM 1295 N N . LYS A 1 166 ? -51.418 2.971 49.220 1.00 60.53 166 LYS A N 1
ATOM 1296 C CA . LYS A 1 166 ? -50.972 4.341 48.967 1.00 60.53 166 LYS A CA 1
ATOM 1297 C C . LYS A 1 166 ? -50.177 4.797 50.187 1.00 60.53 166 LYS A C 1
ATOM 1299 O O . LYS A 1 166 ? -50.731 4.923 51.275 1.00 60.53 166 LYS A O 1
ATOM 1304 N N . ILE A 1 167 ? -48.877 5.021 50.023 1.00 59.94 167 ILE A N 1
ATOM 1305 C CA . ILE A 1 167 ? -48.051 5.578 51.097 1.00 59.94 167 ILE A CA 1
ATOM 1306 C C . ILE A 1 167 ? -48.380 7.069 51.254 1.00 59.94 167 ILE A C 1
ATOM 1308 O O . ILE A 1 167 ? -47.995 7.896 50.429 1.00 59.94 167 ILE A O 1
ATOM 1312 N N . PHE A 1 168 ? -49.131 7.441 52.290 1.00 52.06 168 PHE A N 1
ATOM 1313 C CA . PHE A 1 168 ? -49.278 8.846 52.671 1.00 52.06 168 PHE A CA 1
ATOM 1314 C C . PHE A 1 168 ? -47.965 9.290 53.320 1.00 52.06 168 PHE A C 1
ATOM 1316 O O . PHE A 1 168 ? -47.463 8.640 54.231 1.00 52.06 168 PHE A O 1
ATOM 1323 N N . GLY A 1 169 ? -47.361 10.357 52.791 1.00 46.47 169 GLY A N 1
ATOM 1324 C CA . GLY A 1 169 ? -46.187 10.944 53.433 1.00 46.47 169 GLY A CA 1
ATOM 1325 C C . GLY A 1 169 ? -46.694 11.719 54.634 1.00 46.47 169 GLY A C 1
ATOM 1326 O O . GLY A 1 169 ? -47.425 12.684 54.437 1.00 46.47 169 GLY A O 1
ATOM 1327 N N . GLY A 1 170 ? -46.384 11.264 55.844 1.00 41.34 170 GLY A N 1
ATOM 1328 C CA . GLY A 1 170 ? -46.679 12.014 57.056 1.00 41.34 170 GLY A CA 1
ATOM 1329 C C . GLY A 1 170 ? -45.826 13.277 57.088 1.00 41.34 170 GLY A C 1
ATOM 1330 O O . GLY A 1 170 ? -44.638 13.202 57.381 1.00 41.34 170 GLY A O 1
ATOM 1331 N N . GLY A 1 171 ? -46.425 14.419 56.758 1.00 39.44 171 GLY A N 1
ATOM 1332 C CA . GLY A 1 171 ? -45.944 15.713 57.223 1.00 39.44 171 GLY A CA 1
ATOM 1333 C C . GLY A 1 171 ? -46.434 15.883 58.654 1.00 39.44 171 GLY A C 1
ATOM 1334 O O . GLY A 1 171 ? -47.636 16.014 58.871 1.00 39.44 171 GLY A O 1
ATOM 1335 N N . GLY A 1 172 ? -45.523 15.789 59.619 1.00 34.31 172 GLY A N 1
ATOM 1336 C CA . GLY A 1 172 ? -45.792 16.236 60.981 1.00 34.31 172 GLY A CA 1
ATOM 1337 C C . GLY A 1 172 ? -45.806 17.760 60.993 1.00 34.31 172 GLY A C 1
ATOM 1338 O O . GLY A 1 172 ? -44.848 18.372 60.519 1.00 34.31 172 GLY A O 1
ATOM 1339 N N . GLY A 1 173 ? -46.917 18.332 61.456 1.00 34.56 173 GLY A N 1
ATOM 1340 C CA . GLY A 1 173 ? -46.956 19.697 61.980 1.00 34.56 173 GLY A CA 1
ATOM 1341 C C . GLY A 1 173 ? -46.392 19.763 63.391 1.00 34.56 173 GLY A C 1
ATOM 1342 O O . GLY A 1 173 ? -46.219 18.684 64.008 1.00 34.56 173 GLY A O 1
#

Secondary structure (DSSP, 8-state):
--HHHHHHHHHHHHHHHHHHHHHHHHHHHHHHHHHHHHHHHHHHHHHHHHHHHHHHHHHHHHHHHHHHHHHHHSHHHHHHHHHHHHHHHHHHHHHHHHS--HHHHHHHTSTT---------TTSPP-EEEEPPSSSTHHHHHHHHHHHHHHHHHH-TT--EEEEE--------

pLDDT: mean 77.27, std 16.96, range [34.31, 98.31]

Radius of gyration: 51.97 Å; chains: 1; bounding box: 88×40×150 Å